Protein AF-A0AAW8BL52-F1 (afdb_monomer_lite)

Sequence (120 aa):
MSDGVQIEPSEVKNAGKTIETESAQARGALVPLFDSARPAASGNLGFATGAKLVALADLLKREMDSTITILDGTGHAIVSSAQALYNADNTHGMNIDTDNATGISRIATALNGLGKPPEQ

Structure (mmCIF, N/CA/C/O backbone):
data_AF-A0AAW8BL52-F1
#
_entry.id   AF-A0AAW8BL52-F1
#
loop_
_atom_site.group_PDB
_atom_site.id
_atom_site.type_symbol
_atom_site.label_atom_id
_atom_site.label_alt_id
_atom_site.label_comp_id
_atom_site.label_asym_id
_atom_site.label_entity_id
_atom_site.label_seq_id
_atom_site.pdbx_PDB_ins_code
_atom_site.Cartn_x
_atom_site.Cartn_y
_atom_site.Cartn_z
_atom_site.occupancy
_atom_site.B_iso_or_equiv
_atom_site.auth_seq_id
_atom_site.auth_comp_id
_atom_site.auth_asym_id
_atom_site.auth_atom_id
_atom_site.pdbx_PDB_model_num
ATOM 1 N N . MET A 1 1 ? 4.987 20.157 0.293 1.00 39.50 1 MET A N 1
ATOM 2 C CA . MET A 1 1 ? 5.920 19.225 -0.381 1.00 39.50 1 MET A CA 1
ATOM 3 C C . MET A 1 1 ? 5.058 18.185 -1.074 1.00 39.50 1 MET A C 1
ATOM 5 O O . MET A 1 1 ? 4.035 17.845 -0.502 1.00 39.50 1 MET A O 1
ATOM 9 N N . SER A 1 2 ? 5.382 17.780 -2.304 1.00 53.12 2 SER A N 1
ATOM 10 C CA . SER A 1 2 ? 4.545 16.826 -3.047 1.00 53.12 2 SER A CA 1
ATOM 11 C C . SER A 1 2 ? 4.613 15.452 -2.388 1.00 53.12 2 SER A C 1
ATOM 13 O O . SER A 1 2 ? 5.708 14.967 -2.117 1.00 53.12 2 SER A O 1
ATOM 15 N N . ASP A 1 3 ? 3.452 14.850 -2.151 1.00 77.31 3 ASP A N 1
ATOM 16 C CA . ASP A 1 3 ? 3.307 13.487 -1.637 1.00 77.31 3 ASP A CA 1
ATOM 17 C C . ASP A 1 3 ? 3.470 12.413 -2.737 1.00 77.31 3 ASP A C 1
ATOM 19 O O . ASP A 1 3 ? 3.256 11.220 -2.533 1.00 77.31 3 ASP A O 1
ATOM 23 N N . GLY A 1 4 ? 3.815 12.853 -3.949 1.00 86.00 4 GLY A N 1
ATOM 24 C CA . GLY A 1 4 ? 4.008 11.992 -5.106 1.00 86.00 4 GLY A CA 1
ATOM 25 C C . GLY A 1 4 ? 5.310 11.201 -5.032 1.00 86.00 4 GLY A C 1
ATOM 26 O O . GLY A 1 4 ? 6.383 11.771 -4.834 1.00 86.00 4 GLY A O 1
ATOM 27 N N . VAL A 1 5 ? 5.211 9.897 -5.280 1.00 90.00 5 VAL A N 1
ATOM 28 C CA . VAL A 1 5 ? 6.348 9.019 -5.560 1.00 90.00 5 VAL A CA 1
ATOM 29 C C . VAL A 1 5 ? 6.533 8.951 -7.072 1.00 90.00 5 VAL A C 1
ATOM 31 O O . VAL A 1 5 ? 5.627 8.533 -7.793 1.00 90.00 5 VAL A O 1
ATOM 34 N N . GLN A 1 6 ? 7.709 9.353 -7.551 1.00 92.50 6 GLN A N 1
ATOM 35 C CA . GLN A 1 6 ? 8.077 9.283 -8.963 1.00 92.50 6 GLN A CA 1
ATOM 36 C C . GLN A 1 6 ? 9.180 8.247 -9.155 1.00 92.50 6 GLN A C 1
ATOM 38 O O . GLN A 1 6 ? 10.215 8.309 -8.498 1.00 92.50 6 GLN A O 1
ATOM 43 N N . ILE A 1 7 ? 8.927 7.291 -10.044 1.00 88.38 7 ILE A N 1
ATOM 44 C CA . ILE A 1 7 ? 9.843 6.203 -10.373 1.00 88.38 7 ILE A CA 1
ATOM 45 C C . ILE A 1 7 ? 10.294 6.414 -11.803 1.00 88.38 7 ILE A C 1
ATOM 47 O O . ILE A 1 7 ? 9.477 6.422 -12.726 1.00 88.38 7 ILE A O 1
ATOM 51 N N . GLU A 1 8 ? 11.599 6.581 -11.979 1.00 88.88 8 GLU A N 1
ATOM 52 C CA . GLU A 1 8 ? 12.170 6.720 -13.308 1.00 88.88 8 GLU A CA 1
ATOM 53 C C . GLU A 1 8 ? 12.085 5.382 -14.063 1.00 88.88 8 GLU A C 1
ATOM 55 O O . GLU A 1 8 ? 12.214 4.316 -13.450 1.00 88.88 8 GLU A O 1
ATOM 60 N N . PRO A 1 9 ? 11.901 5.382 -15.397 1.00 85.31 9 PRO A N 1
ATOM 61 C CA . PRO A 1 9 ? 11.734 4.138 -16.150 1.00 85.31 9 PRO A CA 1
ATOM 62 C C . PRO A 1 9 ? 12.872 3.129 -15.945 1.00 85.31 9 PRO A C 1
ATOM 64 O O . PRO A 1 9 ? 12.634 1.932 -15.794 1.00 85.31 9 PRO A O 1
ATOM 67 N N . SER A 1 10 ? 14.114 3.601 -15.823 1.00 83.56 10 SER A N 1
ATOM 68 C CA . SER A 1 10 ? 15.286 2.753 -15.562 1.00 83.56 10 SER A CA 1
ATOM 69 C C . SER A 1 10 ? 15.302 2.108 -14.164 1.00 83.56 10 SER A C 1
ATOM 71 O O . SER A 1 10 ? 16.023 1.129 -13.942 1.00 83.56 10 SER A O 1
ATOM 73 N N . GLU A 1 11 ? 14.502 2.619 -13.227 1.00 86.50 11 GLU A N 1
ATOM 74 C CA . GLU A 1 11 ? 14.434 2.172 -11.834 1.00 86.50 11 GLU A CA 1
ATOM 75 C C . GLU A 1 11 ? 13.318 1.155 -11.576 1.00 86.50 11 GLU A C 1
ATOM 77 O O . G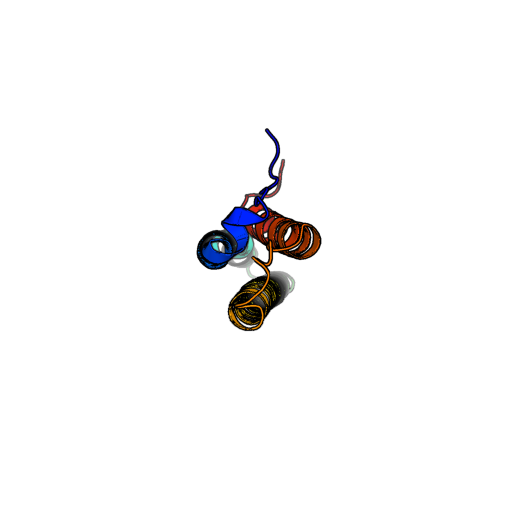LU A 1 11 ? 13.307 0.518 -10.522 1.00 86.50 11 GLU A O 1
ATOM 82 N N . VAL A 1 12 ? 12.422 0.922 -12.540 1.00 87.62 12 VAL A N 1
ATOM 83 C CA . VAL A 1 12 ? 11.269 0.012 -12.399 1.00 87.62 12 VAL A CA 1
ATOM 84 C C . VAL A 1 12 ? 11.666 -1.390 -11.926 1.00 87.62 12 VAL A C 1
ATOM 86 O O . VAL A 1 12 ? 10.965 -1.991 -11.115 1.00 87.62 12 VAL A O 1
ATOM 89 N N . LYS A 1 13 ? 12.831 -1.903 -12.340 1.00 80.31 13 LYS A N 1
ATOM 90 C CA . LYS A 1 13 ? 13.336 -3.208 -11.876 1.00 80.31 13 LYS A CA 1
ATOM 91 C C . LYS A 1 13 ? 13.532 -3.295 -10.355 1.00 80.31 13 LYS A C 1
ATOM 93 O O . LYS A 1 13 ? 13.464 -4.391 -9.809 1.00 80.31 13 LYS A O 1
ATOM 98 N N . ASN A 1 14 ? 13.764 -2.158 -9.696 1.00 83.50 14 ASN A N 1
ATOM 99 C CA . ASN A 1 14 ? 13.959 -2.029 -8.251 1.00 83.50 14 ASN A CA 1
ATOM 100 C C . ASN A 1 14 ? 12.699 -1.519 -7.528 1.00 83.50 14 ASN A C 1
ATOM 102 O O . ASN A 1 14 ? 12.665 -1.504 -6.298 1.00 83.50 14 ASN A O 1
ATOM 106 N N . ALA A 1 15 ? 11.663 -1.117 -8.270 1.00 89.56 15 ALA A N 1
ATOM 107 C CA . ALA A 1 15 ? 10.476 -0.471 -7.721 1.00 89.56 15 ALA A CA 1
ATOM 108 C C . ALA A 1 15 ? 9.618 -1.373 -6.824 1.00 89.56 15 ALA A C 1
ATOM 110 O O . ALA A 1 15 ? 8.860 -0.859 -6.003 1.00 89.56 15 ALA A O 1
ATOM 111 N N . GLY A 1 16 ? 9.762 -2.700 -6.932 1.00 90.12 16 GLY A N 1
ATOM 112 C CA . GLY A 1 16 ? 9.094 -3.648 -6.032 1.00 90.12 16 GLY A CA 1
ATOM 113 C C . GLY A 1 16 ? 9.376 -3.336 -4.561 1.00 90.12 16 GLY A C 1
ATOM 114 O O . GLY A 1 16 ? 8.455 -3.264 -3.759 1.00 90.12 16 GLY A O 1
ATOM 115 N N . LYS A 1 17 ? 10.623 -2.986 -4.225 1.00 93.00 17 LYS A N 1
ATOM 116 C CA . LYS A 1 17 ? 10.996 -2.625 -2.851 1.00 93.00 17 LYS A CA 1
ATOM 117 C C . LYS A 1 17 ? 10.309 -1.346 -2.361 1.00 93.00 17 LYS A C 1
ATOM 119 O O . LYS A 1 17 ? 9.987 -1.231 -1.179 1.00 93.00 17 LYS A O 1
ATOM 124 N N . THR A 1 18 ? 10.097 -0.382 -3.255 1.00 94.06 18 THR A N 1
ATOM 125 C CA . THR A 1 18 ? 9.336 0.834 -2.942 1.00 94.06 18 THR A CA 1
ATOM 126 C C . THR A 1 18 ? 7.890 0.466 -2.633 1.00 94.06 18 THR A C 1
ATOM 128 O O . THR A 1 18 ? 7.389 0.844 -1.583 1.00 94.06 18 THR A O 1
ATOM 131 N N . ILE A 1 19 ? 7.250 -0.347 -3.479 1.00 94.81 19 ILE A N 1
ATOM 132 C CA . ILE A 1 19 ? 5.877 -0.828 -3.258 1.00 94.81 19 ILE A CA 1
ATOM 133 C C . ILE A 1 19 ? 5.752 -1.560 -1.914 1.00 94.81 19 ILE A C 1
ATOM 135 O O . ILE A 1 19 ? 4.865 -1.222 -1.138 1.00 94.81 19 ILE A O 1
ATOM 139 N N . GLU A 1 20 ? 6.664 -2.488 -1.607 1.00 94.94 20 GLU A N 1
ATOM 140 C CA . GLU A 1 20 ? 6.695 -3.217 -0.328 1.00 94.94 20 GLU A CA 1
ATOM 141 C C . GLU A 1 20 ? 6.829 -2.275 0.878 1.00 94.94 20 GLU A C 1
ATOM 143 O O . GLU A 1 20 ? 6.194 -2.461 1.917 1.00 94.94 20 GLU A O 1
ATOM 148 N N . THR A 1 21 ? 7.679 -1.255 0.750 1.00 95.31 21 THR A N 1
ATOM 149 C CA . THR A 1 21 ? 7.922 -0.280 1.818 1.00 95.31 21 THR A CA 1
ATOM 150 C C . THR A 1 21 ? 6.673 0.554 2.073 1.00 95.31 21 THR A C 1
ATOM 152 O O . THR A 1 21 ? 6.239 0.669 3.219 1.00 95.31 21 THR A O 1
ATOM 155 N N . GLU A 1 22 ? 6.068 1.097 1.017 1.00 95.19 22 GLU A N 1
ATOM 156 C CA . GLU A 1 22 ? 4.867 1.921 1.136 1.00 95.19 22 GLU A CA 1
ATOM 157 C C . GLU A 1 22 ? 3.654 1.096 1.582 1.00 95.19 22 GLU A C 1
ATOM 159 O O . GLU A 1 22 ? 2.869 1.548 2.414 1.00 95.19 22 GLU A O 1
ATOM 164 N N . SER A 1 23 ? 3.510 -0.149 1.114 1.00 95.19 23 SER A N 1
ATOM 165 C CA . SER A 1 23 ? 2.422 -1.030 1.550 1.00 95.19 23 SER A CA 1
ATOM 166 C C . SER A 1 23 ? 2.553 -1.410 3.026 1.00 95.19 23 SER A C 1
ATOM 168 O O . SER A 1 23 ? 1.554 -1.415 3.753 1.00 95.19 23 SER A O 1
ATOM 170 N N . ALA A 1 24 ? 3.773 -1.653 3.515 1.00 94.56 24 ALA A N 1
ATOM 171 C CA . ALA A 1 24 ? 4.030 -1.886 4.933 1.00 94.56 24 ALA A CA 1
ATOM 172 C C . ALA A 1 24 ? 3.718 -0.648 5.788 1.00 94.56 24 ALA A C 1
ATOM 174 O O . ALA A 1 24 ? 3.077 -0.774 6.837 1.00 94.56 24 ALA A O 1
ATOM 175 N N . GLN A 1 25 ? 4.118 0.545 5.335 1.00 93.56 25 GLN A N 1
ATOM 176 C CA . GLN A 1 25 ? 3.794 1.802 6.014 1.00 93.56 25 GLN A CA 1
ATOM 177 C C . GLN A 1 25 ? 2.280 2.048 6.056 1.00 93.56 25 GLN A C 1
ATOM 179 O O . GLN A 1 25 ? 1.741 2.324 7.128 1.00 93.56 25 GLN A O 1
ATOM 184 N N . ALA A 1 26 ? 1.580 1.847 4.935 1.00 93.12 26 ALA A N 1
ATOM 185 C CA . ALA A 1 26 ? 0.124 1.934 4.847 1.00 93.12 26 ALA A CA 1
ATOM 186 C C . ALA A 1 26 ? -0.575 1.011 5.854 1.00 93.12 26 ALA A C 1
ATOM 188 O O . ALA A 1 26 ? -1.414 1.462 6.635 1.00 93.12 26 ALA A O 1
ATOM 189 N N . ARG A 1 27 ? -0.183 -0.269 5.924 1.00 92.75 27 ARG A N 1
ATOM 190 C CA . ARG A 1 27 ? -0.738 -1.209 6.917 1.00 92.75 27 ARG A CA 1
ATOM 191 C C . ARG A 1 27 ? -0.464 -0.759 8.350 1.00 92.75 27 ARG A C 1
ATOM 193 O O . ARG A 1 27 ? -1.342 -0.876 9.206 1.00 92.75 27 ARG A O 1
ATOM 200 N N . GLY A 1 28 ? 0.736 -0.240 8.611 1.00 90.50 28 GLY A N 1
ATOM 201 C CA . GLY A 1 28 ? 1.111 0.307 9.912 1.00 90.50 28 GLY A CA 1
ATOM 202 C C . GLY A 1 28 ? 0.222 1.480 10.333 1.00 90.50 28 GLY A C 1
ATOM 203 O O . GLY A 1 28 ? -0.216 1.529 11.481 1.00 90.50 28 GLY A O 1
ATOM 204 N N . ALA A 1 29 ? -0.106 2.374 9.398 1.00 89.38 29 ALA A N 1
ATOM 205 C CA . ALA A 1 29 ? -0.953 3.539 9.640 1.00 89.38 29 ALA A CA 1
ATOM 206 C C . ALA A 1 29 ? -2.437 3.187 9.865 1.00 89.38 29 ALA A C 1
ATOM 208 O O . ALA A 1 29 ? -3.123 3.881 10.619 1.00 89.38 29 ALA A O 1
ATOM 209 N N . LEU A 1 30 ? -2.937 2.083 9.290 1.00 86.94 30 LEU A N 1
ATOM 210 C CA . LEU A 1 30 ? -4.332 1.653 9.477 1.00 86.94 30 LEU A CA 1
ATOM 211 C C . LEU A 1 30 ? -4.686 1.313 10.925 1.00 86.94 30 LEU A C 1
ATOM 213 O O . LEU A 1 30 ? -5.828 1.498 11.341 1.00 86.94 30 LEU A O 1
ATOM 217 N N . VAL A 1 31 ? -3.741 0.769 11.690 1.00 79.50 31 VAL A N 1
ATOM 218 C CA . VAL A 1 31 ? -3.996 0.336 13.070 1.00 79.50 31 VAL A CA 1
ATOM 219 C C . VAL A 1 31 ? -4.442 1.511 13.956 1.00 79.50 31 VAL A C 1
ATOM 221 O O . VAL A 1 31 ? -5.585 1.475 14.419 1.00 79.50 31 VAL A O 1
ATOM 224 N N . PRO A 1 32 ? -3.650 2.589 14.122 1.00 82.69 32 PRO A N 1
ATOM 225 C CA . PRO A 1 32 ? -4.044 3.713 14.969 1.00 82.69 32 PRO A CA 1
ATOM 226 C C . PRO A 1 32 ? -5.266 4.486 14.446 1.00 82.69 32 PRO A C 1
ATOM 228 O O . PRO A 1 32 ? -6.008 5.046 15.252 1.00 82.69 32 PRO A O 1
ATOM 231 N N . LEU A 1 33 ? -5.515 4.497 13.129 1.00 79.94 33 LEU A N 1
ATOM 232 C CA . LEU A 1 33 ? -6.673 5.169 12.518 1.00 79.94 33 LEU A CA 1
ATOM 233 C C . LEU A 1 33 ? -8.013 4.658 13.072 1.00 79.94 33 LEU A C 1
ATOM 235 O O . LEU A 1 33 ? -8.919 5.448 13.341 1.00 79.94 33 LEU A O 1
ATOM 239 N N . PHE A 1 34 ? -8.128 3.347 13.291 1.00 84.62 34 PHE A N 1
ATOM 240 C CA . PHE A 1 34 ? -9.370 2.717 13.754 1.00 84.62 34 PHE A CA 1
ATOM 241 C C . PHE A 1 34 ? -9.371 2.362 15.246 1.00 84.62 34 PHE A C 1
ATOM 243 O O . PHE A 1 34 ? -10.428 2.055 15.804 1.00 84.62 34 PHE A O 1
ATOM 250 N N . ASP A 1 35 ? -8.227 2.466 15.927 1.00 81.25 35 ASP A N 1
ATOM 251 C CA . ASP A 1 35 ? -8.111 2.150 17.354 1.00 81.25 35 ASP A CA 1
ATOM 252 C C . ASP A 1 35 ? -8.942 3.085 18.250 1.00 81.25 35 ASP A C 1
ATOM 254 O O . ASP A 1 35 ? -9.338 2.688 19.347 1.00 81.25 35 ASP A O 1
ATOM 258 N N . SER A 1 36 ? -9.287 4.290 17.778 1.00 80.50 36 SER A N 1
ATOM 259 C CA . SER A 1 36 ? -10.098 5.272 18.519 1.00 80.50 36 SER A CA 1
ATOM 260 C C . SER A 1 36 ? -11.561 4.850 18.740 1.00 80.50 36 SER A C 1
ATOM 262 O O . SER A 1 36 ? -12.204 5.313 19.687 1.00 80.50 36 SER A O 1
ATOM 264 N N . ALA A 1 37 ? -12.093 3.919 17.937 1.00 81.88 37 ALA A N 1
ATOM 265 C CA . ALA A 1 37 ? -13.486 3.481 18.038 1.00 81.88 37 ALA A CA 1
ATOM 266 C C . ALA A 1 37 ? -13.775 2.682 19.323 1.00 81.88 37 ALA A C 1
ATOM 268 O O . ALA A 1 37 ? -14.855 2.800 19.906 1.00 81.88 37 ALA A O 1
ATOM 269 N N . ARG A 1 38 ? -12.804 1.892 19.804 1.00 81.69 38 ARG A N 1
ATOM 270 C CA . ARG A 1 38 ? -1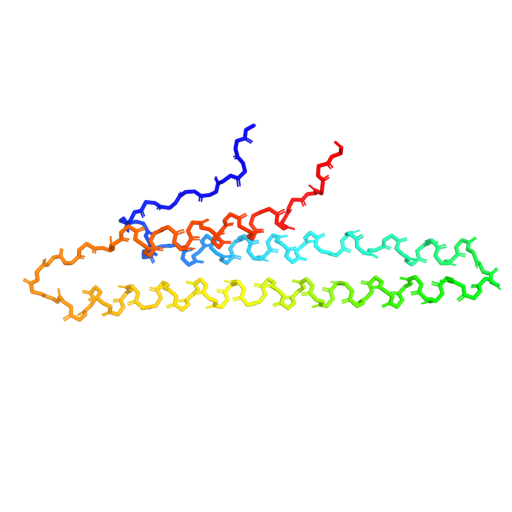2.931 1.097 21.040 1.00 81.69 38 ARG A CA 1
ATOM 271 C C . ARG A 1 38 ? -13.046 1.954 22.308 1.00 81.69 38 ARG A C 1
ATOM 273 O O . ARG A 1 38 ? -14.017 1.760 23.039 1.00 81.69 38 ARG A O 1
ATOM 280 N N . PRO A 1 39 ? -12.134 2.904 22.599 1.00 83.38 39 PRO A N 1
ATOM 281 C CA . PRO A 1 39 ? -12.278 3.773 23.762 1.00 83.38 39 PRO A CA 1
ATOM 282 C C . PRO A 1 39 ? -13.523 4.667 23.663 1.00 83.38 39 PRO A C 1
ATOM 284 O O . PRO A 1 39 ? -14.184 4.882 24.677 1.00 83.38 39 PRO A O 1
ATOM 287 N N . ALA A 1 40 ? -13.910 5.115 22.461 1.00 81.25 40 ALA A N 1
ATOM 288 C CA . ALA A 1 40 ? -15.145 5.877 22.260 1.00 81.25 40 ALA A CA 1
ATOM 289 C C . ALA A 1 40 ? -16.412 5.068 22.607 1.00 81.25 40 ALA A C 1
ATOM 291 O O . ALA A 1 40 ? -17.344 5.606 23.210 1.00 81.25 40 ALA A O 1
ATOM 292 N N . ALA A 1 41 ? -16.445 3.773 22.274 1.00 83.81 41 ALA A N 1
ATOM 293 C CA . ALA A 1 41 ? -17.533 2.881 22.668 1.00 83.81 41 ALA A CA 1
ATOM 294 C C . ALA A 1 41 ? -17.552 2.627 24.185 1.00 83.81 41 ALA A C 1
ATOM 296 O O . ALA A 1 41 ? -18.618 2.684 24.799 1.00 83.81 41 ALA A O 1
ATOM 297 N N . SER A 1 42 ? -16.386 2.419 24.806 1.00 81.88 42 SER A N 1
ATOM 298 C CA . SER A 1 42 ? -16.261 2.233 26.260 1.00 81.88 42 SER A CA 1
ATOM 299 C C . SER A 1 42 ? -16.690 3.463 27.069 1.00 81.88 42 SER A C 1
ATOM 301 O O . SER A 1 42 ? -17.226 3.316 28.163 1.00 81.88 42 SER A O 1
ATOM 303 N N . GLY A 1 43 ? -16.498 4.674 26.537 1.00 80.38 43 GLY A N 1
ATOM 304 C CA . GLY A 1 43 ? -16.972 5.916 27.160 1.00 80.38 43 GLY A CA 1
ATOM 305 C C . GLY A 1 43 ? -18.492 6.120 27.094 1.00 80.38 43 GLY A C 1
ATOM 306 O O . GLY A 1 43 ? -19.015 6.979 27.794 1.00 80.38 43 GLY A O 1
ATOM 307 N N . ASN A 1 44 ? -19.204 5.326 26.284 1.00 78.19 44 ASN A N 1
ATOM 308 C CA . ASN A 1 44 ? -20.646 5.443 26.043 1.00 78.19 44 ASN A CA 1
ATOM 309 C C . ASN A 1 44 ? -21.392 4.132 26.363 1.00 78.19 44 ASN A C 1
ATOM 311 O O . ASN A 1 44 ? -22.255 3.681 25.603 1.00 78.19 44 ASN A O 1
ATOM 315 N N . LEU A 1 45 ? -21.054 3.497 27.491 1.00 74.88 45 LEU A N 1
ATOM 316 C CA . LEU A 1 45 ? -21.719 2.275 27.958 1.00 74.88 45 LEU A CA 1
ATOM 317 C C . LEU A 1 45 ? -23.240 2.480 28.090 1.00 74.88 45 LEU A C 1
ATOM 319 O O . LEU A 1 45 ? -23.703 3.450 28.681 1.00 74.88 45 LEU A O 1
ATOM 323 N N . GLY A 1 46 ? -24.017 1.547 27.532 1.00 73.12 46 GLY A N 1
ATOM 324 C C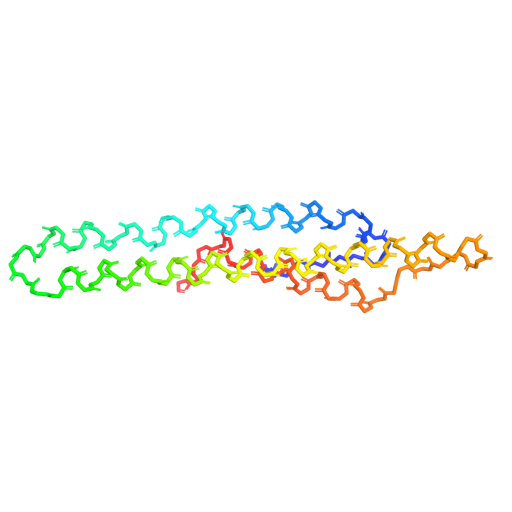A . GLY A 1 46 ? -25.486 1.595 27.514 1.00 73.12 46 GLY A CA 1
ATOM 325 C C . GLY A 1 46 ? -26.096 2.195 26.241 1.00 73.12 46 GLY A C 1
ATOM 326 O O . GLY A 1 46 ? -27.275 1.967 25.975 1.00 73.12 46 GLY A O 1
ATOM 327 N N . PHE A 1 47 ? -25.310 2.877 25.399 1.00 79.00 47 PHE A N 1
ATOM 328 C CA . PHE A 1 47 ? -25.775 3.337 24.090 1.00 79.00 47 PHE A CA 1
ATOM 329 C C . PHE A 1 47 ? -25.604 2.249 23.024 1.00 79.00 47 PHE A C 1
ATOM 331 O O . PHE A 1 47 ? -24.500 1.769 22.760 1.00 79.00 47 PHE A O 1
ATOM 338 N N . ALA A 1 48 ? -26.695 1.911 22.330 1.00 78.56 48 ALA A N 1
ATOM 339 C CA . ALA A 1 48 ? -26.702 0.913 21.253 1.00 78.56 48 ALA A CA 1
ATOM 340 C C . ALA A 1 48 ? -25.765 1.253 20.070 1.00 78.56 48 ALA A C 1
ATOM 342 O O . ALA A 1 48 ? -25.468 0.394 19.238 1.00 78.56 48 ALA A O 1
ATOM 343 N N . THR A 1 49 ? -25.311 2.503 19.968 1.00 82.25 49 THR A N 1
ATOM 344 C CA . THR A 1 49 ? -24.416 2.996 18.913 1.00 82.25 49 THR A CA 1
ATOM 345 C C . THR A 1 49 ? -22.953 2.614 19.131 1.00 82.25 49 THR A C 1
ATOM 347 O O . THR A 1 49 ? -22.236 2.478 18.144 1.00 82.25 49 THR A O 1
ATOM 350 N N . GLY A 1 50 ? -22.510 2.370 20.372 1.00 84.12 50 GLY A N 1
ATOM 351 C CA . GLY A 1 50 ? -21.104 2.067 20.674 1.00 84.12 50 GLY A CA 1
ATOM 352 C C . GLY A 1 50 ? -20.601 0.812 19.956 1.00 84.12 50 GLY A C 1
ATOM 353 O O . GLY A 1 50 ? -19.610 0.857 19.231 1.00 84.12 50 GLY A O 1
ATOM 354 N N . ALA A 1 51 ? -21.342 -0.296 20.060 1.00 84.31 51 ALA A N 1
ATOM 355 C CA . ALA A 1 51 ? -20.997 -1.537 19.362 1.00 84.31 51 ALA A CA 1
ATOM 356 C C . ALA A 1 51 ? -21.046 -1.389 17.827 1.00 84.31 51 ALA A C 1
ATOM 358 O O . ALA A 1 51 ? -20.225 -1.972 17.122 1.00 84.31 51 ALA A O 1
ATOM 359 N N . LYS A 1 52 ? -21.977 -0.579 17.302 1.00 87.12 52 LYS A N 1
ATOM 360 C CA . LYS A 1 52 ? -22.094 -0.316 15.857 1.00 87.12 52 LYS A CA 1
ATOM 361 C C . LYS A 1 52 ? -20.917 0.500 15.322 1.00 87.12 52 LYS A C 1
ATOM 363 O O . LYS A 1 52 ? -20.468 0.235 14.213 1.00 87.12 52 LYS A O 1
ATOM 368 N N . LEU A 1 53 ? -20.404 1.450 16.105 1.00 86.31 53 LEU A N 1
ATOM 369 C CA . LEU A 1 53 ? -19.224 2.238 15.745 1.00 86.31 53 LEU A CA 1
ATOM 370 C C . LEU A 1 53 ? -17.981 1.351 15.623 1.00 86.31 53 LEU A C 1
ATOM 372 O O . LEU A 1 53 ? -17.254 1.455 14.640 1.00 86.31 53 LEU A O 1
ATOM 376 N N . VAL A 1 54 ? -17.772 0.446 16.584 1.00 88.94 54 VAL A N 1
ATOM 377 C CA . VAL A 1 54 ? -16.661 -0.518 16.534 1.00 88.94 54 VAL A CA 1
ATOM 378 C C . VAL A 1 54 ? -16.797 -1.436 15.319 1.00 88.94 54 VAL A C 1
ATOM 380 O O . VAL A 1 54 ? -15.838 -1.603 14.576 1.00 88.94 54 VAL A O 1
ATOM 383 N N . ALA A 1 55 ? -17.997 -1.967 15.061 1.00 89.75 55 ALA A N 1
ATOM 384 C CA . ALA A 1 55 ? -18.237 -2.825 13.902 1.00 89.75 55 ALA A CA 1
ATOM 385 C C . ALA A 1 55 ? -17.976 -2.109 12.564 1.00 89.75 55 ALA A C 1
ATOM 387 O O . ALA A 1 55 ? -17.422 -2.711 11.643 1.00 89.75 55 ALA A O 1
ATOM 388 N N . LEU A 1 56 ? -18.351 -0.829 12.459 1.00 90.19 56 LEU A N 1
ATOM 389 C CA . LEU A 1 56 ? -18.061 -0.003 11.288 1.00 90.19 56 LEU A CA 1
ATOM 390 C C . LEU A 1 56 ? -16.555 0.244 11.132 1.00 90.19 56 LEU A C 1
ATOM 392 O O . LEU A 1 56 ? -16.027 0.079 10.037 1.00 90.19 56 LEU A O 1
ATOM 396 N N . ALA A 1 57 ? -15.857 0.589 12.216 1.00 91.19 57 ALA A N 1
ATOM 397 C CA . ALA A 1 57 ? -14.408 0.785 12.199 1.00 91.19 57 ALA A CA 1
ATOM 398 C C . ALA A 1 57 ? -13.664 -0.491 11.764 1.00 91.19 57 ALA A C 1
ATOM 400 O O . ALA A 1 57 ? -12.773 -0.432 10.919 1.00 91.19 57 ALA A O 1
ATOM 401 N N . ASP A 1 58 ? -14.081 -1.657 12.263 1.00 91.19 58 ASP A N 1
ATOM 402 C CA . ASP A 1 58 ? -13.514 -2.946 11.864 1.00 91.19 58 ASP A CA 1
ATOM 403 C C . ASP A 1 58 ? -13.779 -3.272 10.383 1.00 91.19 58 ASP A C 1
ATOM 405 O O . ASP A 1 58 ? -12.936 -3.888 9.727 1.00 91.19 58 ASP A O 1
ATOM 409 N N . LEU A 1 59 ? -14.943 -2.887 9.842 1.00 93.38 59 LEU A N 1
ATOM 410 C CA . LEU A 1 59 ? -15.254 -3.051 8.419 1.00 93.38 59 LEU A CA 1
ATOM 411 C C . LEU A 1 59 ? -14.344 -2.182 7.550 1.00 93.38 59 LEU A C 1
ATOM 413 O O . LEU A 1 59 ? -13.688 -2.709 6.655 1.00 93.38 59 LEU A O 1
ATOM 417 N N . LEU A 1 60 ? -14.255 -0.889 7.858 1.00 92.12 60 LEU A N 1
ATOM 418 C CA . LEU A 1 60 ? -13.425 0.057 7.113 1.00 92.12 60 LEU A CA 1
ATOM 419 C C . LEU A 1 60 ? -11.944 -0.342 7.149 1.00 92.12 60 LEU A C 1
ATOM 421 O O . LEU A 1 60 ? -11.273 -0.320 6.119 1.00 92.12 60 LEU A O 1
ATOM 425 N N . LYS A 1 61 ? -11.450 -0.806 8.305 1.00 92.00 61 LYS A N 1
ATOM 426 C CA . LYS A 1 61 ? -10.091 -1.345 8.433 1.00 92.00 61 LYS A CA 1
ATOM 427 C C . LYS A 1 61 ? -9.841 -2.514 7.476 1.00 92.00 61 LYS A C 1
ATOM 429 O O . LYS A 1 61 ? -8.792 -2.561 6.838 1.00 92.00 61 LYS A O 1
ATOM 434 N N . ARG A 1 62 ? -10.790 -3.453 7.363 1.00 93.31 62 ARG A N 1
ATOM 435 C CA . ARG A 1 62 ? -10.680 -4.597 6.438 1.00 93.31 62 ARG A CA 1
ATOM 436 C C . ARG A 1 62 ? -10.713 -4.162 4.976 1.00 93.31 62 ARG A C 1
ATOM 438 O O . ARG A 1 62 ? -9.941 -4.685 4.179 1.00 93.31 62 ARG A O 1
ATOM 445 N N . GLU A 1 63 ? -11.584 -3.223 4.621 1.00 94.88 63 GLU A N 1
ATOM 446 C CA . GLU A 1 63 ? -11.673 -2.707 3.249 1.00 94.88 63 GLU A CA 1
ATOM 447 C C . GLU A 1 63 ? -10.382 -1.992 2.830 1.00 94.88 63 GLU A C 1
ATOM 449 O O . GLU A 1 63 ? -9.874 -2.213 1.726 1.00 94.88 63 GLU A O 1
ATOM 454 N N . MET A 1 64 ? -9.797 -1.197 3.728 1.00 93.75 64 MET A N 1
ATOM 455 C CA . MET A 1 64 ? -8.519 -0.536 3.474 1.00 93.75 64 MET A CA 1
ATOM 456 C C . MET A 1 64 ? -7.353 -1.529 3.373 1.00 93.75 64 MET A C 1
ATOM 458 O O . MET A 1 64 ? -6.557 -1.420 2.444 1.00 93.75 64 MET A O 1
ATOM 462 N N . ASP A 1 65 ? -7.266 -2.535 4.251 1.00 94.75 65 ASP A N 1
ATOM 463 C CA . ASP A 1 65 ? -6.221 -3.571 4.154 1.00 94.75 65 ASP A CA 1
ATOM 464 C C . ASP A 1 65 ? -6.347 -4.398 2.859 1.00 94.75 65 ASP A C 1
ATOM 466 O O . ASP A 1 65 ? -5.347 -4.696 2.196 1.00 94.75 65 ASP A O 1
ATOM 470 N N . SER A 1 66 ? -7.581 -4.691 2.431 1.00 96.38 66 SER A N 1
ATOM 471 C CA . SER A 1 66 ? -7.841 -5.312 1.129 1.00 96.38 66 SER A CA 1
ATOM 472 C C . SER A 1 66 ? -7.376 -4.417 -0.019 1.00 96.38 66 SER A C 1
ATOM 474 O O . SER A 1 66 ? -6.756 -4.905 -0.961 1.00 96.38 66 SER A O 1
ATOM 476 N N . THR A 1 67 ? -7.639 -3.112 0.052 1.00 95.44 67 THR A N 1
ATOM 477 C CA . THR A 1 67 ? -7.208 -2.149 -0.972 1.00 95.44 67 THR A CA 1
ATOM 478 C C . THR A 1 67 ? -5.684 -2.088 -1.067 1.00 95.44 67 THR A C 1
ATOM 480 O O . THR A 1 67 ? -5.141 -2.192 -2.165 1.00 95.44 67 THR A O 1
ATOM 483 N N . ILE A 1 68 ? -4.983 -2.009 0.070 1.00 96.50 68 ILE A N 1
ATOM 484 C CA . ILE A 1 68 ? -3.513 -2.047 0.116 1.00 96.50 68 ILE A CA 1
ATOM 485 C C . ILE A 1 68 ? -2.989 -3.338 -0.512 1.00 96.50 68 ILE A C 1
ATOM 487 O O . ILE A 1 68 ? -2.067 -3.295 -1.318 1.00 96.50 68 ILE A O 1
ATOM 491 N N . THR A 1 69 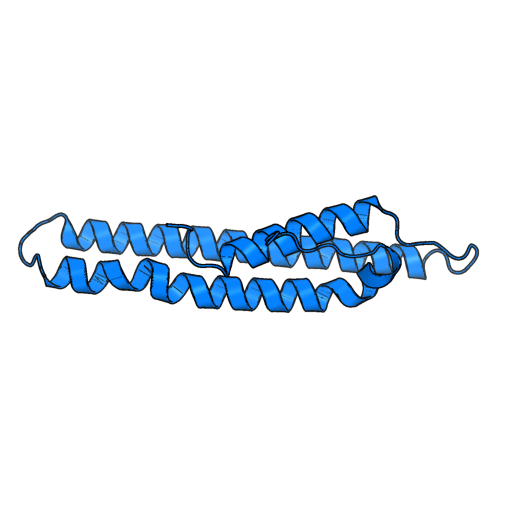? -3.599 -4.480 -0.193 1.00 97.06 69 THR A N 1
ATOM 492 C CA . THR A 1 69 ? -3.200 -5.781 -0.749 1.00 97.06 69 THR A CA 1
ATOM 493 C C . THR A 1 69 ? -3.365 -5.831 -2.271 1.00 97.06 69 THR A C 1
ATOM 495 O O . THR A 1 69 ? -2.496 -6.352 -2.967 1.00 97.06 69 THR A O 1
ATOM 498 N N . ILE A 1 70 ? -4.446 -5.258 -2.808 1.00 97.38 70 ILE A N 1
ATOM 499 C CA . ILE A 1 70 ? -4.672 -5.183 -4.258 1.00 97.38 70 ILE A CA 1
ATOM 500 C C . ILE A 1 70 ? -3.642 -4.266 -4.923 1.00 97.38 70 ILE A C 1
ATOM 502 O O . ILE A 1 70 ? -3.095 -4.625 -5.966 1.00 97.38 70 ILE A O 1
ATOM 506 N N . LEU A 1 71 ? -3.363 -3.100 -4.335 1.00 96.00 71 LEU A N 1
ATOM 507 C CA . LEU A 1 71 ? -2.375 -2.153 -4.857 1.00 96.00 71 LEU A CA 1
ATOM 508 C C . LEU A 1 71 ? -0.966 -2.757 -4.860 1.00 96.00 71 LEU A C 1
ATOM 510 O O . LEU A 1 71 ? -0.291 -2.715 -5.886 1.00 96.00 71 LEU A O 1
ATOM 514 N N . ASP A 1 72 ? -0.561 -3.378 -3.753 1.00 96.31 72 ASP A N 1
ATOM 515 C CA . ASP A 1 72 ? 0.716 -4.079 -3.616 1.00 96.31 72 ASP A CA 1
ATOM 516 C C . ASP A 1 72 ? 0.857 -5.203 -4.656 1.00 96.31 72 ASP A C 1
ATOM 518 O O . ASP A 1 72 ? 1.820 -5.226 -5.425 1.00 96.31 72 ASP A O 1
ATOM 522 N N . GLY A 1 73 ? -0.147 -6.078 -4.771 1.00 96.12 73 GLY A N 1
ATOM 523 C CA . GLY A 1 73 ? -0.142 -7.167 -5.750 1.00 96.12 73 GLY A CA 1
ATOM 524 C C . GLY A 1 73 ? -0.128 -6.674 -7.200 1.00 96.12 73 GLY A C 1
ATOM 525 O O . GLY A 1 73 ? 0.595 -7.219 -8.035 1.00 96.12 73 GLY A O 1
ATOM 526 N N . THR A 1 74 ? -0.875 -5.609 -7.503 1.00 95.31 74 THR A N 1
ATOM 527 C CA . THR A 1 74 ? -0.877 -4.985 -8.836 1.00 95.31 74 THR A CA 1
ATOM 528 C C . THR A 1 74 ? 0.497 -4.404 -9.163 1.00 95.31 74 THR A C 1
ATOM 530 O O . THR A 1 74 ? 1.007 -4.620 -10.260 1.00 95.31 74 THR A O 1
ATOM 533 N N . GLY A 1 75 ? 1.132 -3.718 -8.209 1.00 92.94 75 GLY A N 1
ATOM 534 C CA . GLY A 1 75 ? 2.474 -3.169 -8.381 1.00 92.94 75 GLY A CA 1
ATOM 535 C C . GLY A 1 75 ? 3.504 -4.256 -8.689 1.00 92.94 75 GLY A C 1
ATOM 536 O O . GLY A 1 75 ? 4.255 -4.140 -9.658 1.00 92.94 75 GLY A O 1
ATOM 537 N N . HIS A 1 76 ? 3.481 -5.358 -7.935 1.00 93.88 76 HIS A N 1
ATOM 538 C CA . HIS A 1 76 ? 4.347 -6.513 -8.179 1.00 93.88 76 HIS A CA 1
ATOM 539 C C . HIS A 1 76 ? 4.093 -7.175 -9.537 1.00 93.88 76 HIS A C 1
ATOM 541 O O . HIS A 1 76 ? 5.047 -7.556 -10.217 1.00 93.88 76 HIS A O 1
ATOM 547 N N . ALA A 1 77 ? 2.834 -7.279 -9.969 1.00 93.56 77 ALA A N 1
ATOM 548 C CA . ALA A 1 77 ? 2.499 -7.814 -11.285 1.00 93.56 77 ALA A CA 1
ATOM 549 C C . ALA A 1 77 ? 3.067 -6.945 -12.421 1.00 93.56 77 ALA A C 1
ATOM 551 O O . ALA A 1 77 ? 3.589 -7.487 -13.398 1.00 93.56 77 ALA A O 1
ATOM 552 N N . ILE A 1 78 ? 3.032 -5.613 -12.282 1.00 89.88 78 ILE A N 1
ATOM 553 C CA . ILE A 1 78 ? 3.638 -4.695 -13.260 1.00 89.88 78 ILE A CA 1
ATOM 554 C C . ILE A 1 78 ? 5.163 -4.849 -13.267 1.00 89.88 78 ILE A C 1
ATOM 556 O O . ILE A 1 78 ? 5.745 -5.018 -14.336 1.00 89.88 78 ILE A O 1
ATOM 560 N N . VAL A 1 79 ? 5.816 -4.870 -12.097 1.00 90.56 79 VAL A N 1
ATOM 561 C CA . VAL A 1 79 ? 7.277 -5.072 -11.994 1.00 90.56 79 VAL A CA 1
ATOM 562 C C . VAL A 1 79 ? 7.694 -6.403 -12.623 1.00 90.56 79 VAL A C 1
ATOM 564 O O . VAL A 1 79 ? 8.629 -6.444 -13.421 1.00 90.56 79 VAL A O 1
ATOM 567 N N . SER A 1 80 ? 6.981 -7.485 -12.309 1.00 89.12 80 SER A N 1
ATOM 568 C CA . SER A 1 80 ? 7.245 -8.812 -12.868 1.00 89.12 80 SER A CA 1
ATOM 569 C C . SER A 1 80 ? 7.064 -8.835 -14.388 1.00 89.12 80 SER A C 1
ATOM 571 O O . SER A 1 80 ? 7.915 -9.372 -15.097 1.00 89.12 80 SER A O 1
ATOM 573 N N . SER A 1 81 ? 6.012 -8.192 -14.902 1.00 87.12 81 SER A N 1
ATOM 574 C CA . SER A 1 8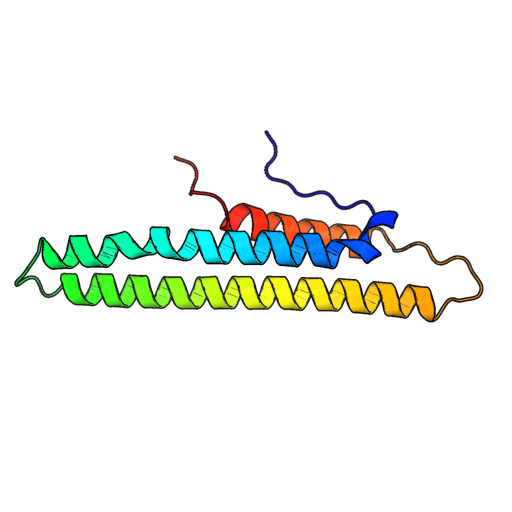1 ? 5.762 -8.086 -16.344 1.00 87.12 81 SER A CA 1
ATOM 575 C C . SER A 1 81 ? 6.860 -7.287 -17.050 1.00 87.12 81 SER A C 1
ATOM 577 O O . SER A 1 81 ? 7.377 -7.729 -18.074 1.00 87.12 81 SER A O 1
ATOM 579 N N . ALA A 1 82 ? 7.285 -6.158 -16.476 1.00 84.75 82 ALA A N 1
ATOM 580 C CA . ALA A 1 82 ? 8.372 -5.342 -17.014 1.00 84.75 82 ALA A CA 1
ATOM 581 C C . ALA A 1 82 ? 9.709 -6.105 -17.039 1.00 84.75 82 ALA A C 1
ATOM 583 O O . ALA A 1 82 ? 10.445 -6.045 -18.023 1.00 84.75 82 ALA A O 1
ATOM 584 N N . GLN A 1 83 ? 10.012 -6.879 -15.991 1.00 81.44 83 GLN A N 1
ATOM 585 C CA . GLN A 1 83 ? 11.197 -7.743 -15.955 1.00 81.44 83 GLN A CA 1
ATOM 586 C C . GLN A 1 83 ? 11.115 -8.886 -16.978 1.00 81.44 83 GLN A C 1
ATOM 588 O O . GLN A 1 83 ? 12.116 -9.210 -17.615 1.00 81.44 83 GLN A O 1
ATOM 593 N N . ALA A 1 84 ? 9.939 -9.491 -17.162 1.00 83.44 84 ALA A N 1
ATOM 594 C CA . ALA A 1 84 ? 9.736 -10.529 -18.168 1.00 83.44 84 ALA A CA 1
ATOM 595 C C . ALA A 1 84 ? 9.951 -9.988 -19.590 1.00 83.44 84 ALA A C 1
ATOM 597 O O . ALA A 1 84 ? 10.619 -10.643 -20.386 1.00 83.44 84 ALA A O 1
ATOM 598 N N . LEU A 1 85 ? 9.454 -8.781 -19.884 1.00 77.94 85 LEU A N 1
ATOM 599 C CA . LEU A 1 85 ? 9.687 -8.091 -21.155 1.00 77.94 85 LEU A CA 1
ATOM 600 C C . LEU A 1 85 ? 11.176 -7.793 -21.374 1.00 77.94 85 LEU A C 1
ATOM 602 O O . LEU A 1 85 ? 11.718 -8.158 -22.416 1.00 77.94 85 LEU A O 1
ATOM 606 N N . TYR A 1 86 ? 11.855 -7.236 -20.364 1.00 75.56 86 TYR A N 1
ATOM 607 C CA . TYR A 1 86 ? 13.299 -6.984 -20.407 1.00 75.56 86 TYR A CA 1
ATOM 608 C C . TYR A 1 86 ? 14.103 -8.258 -20.715 1.00 75.56 86 TYR A C 1
ATOM 610 O O . TYR A 1 86 ? 14.993 -8.244 -21.559 1.00 75.56 86 TYR A O 1
ATOM 618 N N . ASN A 1 87 ? 13.771 -9.377 -20.062 1.00 73.88 87 ASN A N 1
ATOM 619 C CA . ASN A 1 87 ? 14.460 -10.655 -20.261 1.00 73.88 87 ASN A CA 1
ATOM 620 C C . ASN A 1 87 ? 14.112 -11.332 -21.599 1.00 73.88 87 ASN A C 1
ATOM 622 O O . ASN A 1 87 ? 14.925 -12.087 -22.131 1.00 73.88 87 ASN A O 1
ATOM 626 N N . ALA A 1 88 ? 12.896 -11.129 -22.116 1.00 72.56 88 ALA A N 1
ATOM 627 C CA . ALA A 1 88 ? 12.458 -11.705 -23.386 1.00 72.56 88 ALA A CA 1
ATOM 628 C C . ALA A 1 88 ? 13.128 -11.019 -24.585 1.00 72.56 88 ALA A C 1
ATOM 630 O O . ALA A 1 88 ? 13.422 -11.683 -25.578 1.00 72.56 88 ALA A O 1
ATOM 631 N N . ASP A 1 89 ? 13.427 -9.721 -24.485 1.00 65.62 89 ASP A N 1
ATOM 632 C CA . ASP A 1 89 ? 14.093 -8.955 -25.541 1.00 65.62 89 ASP A CA 1
ATOM 633 C C . ASP A 1 89 ? 15.606 -8.807 -25.313 1.00 65.62 89 ASP A C 1
ATOM 635 O O . ASP A 1 89 ? 16.179 -7.715 -25.307 1.00 65.62 89 ASP A O 1
ATOM 639 N N . ASN A 1 90 ? 16.284 -9.953 -25.202 1.00 55.59 90 ASN A N 1
ATOM 640 C CA . ASN A 1 90 ? 17.748 -10.067 -25.103 1.00 55.59 90 ASN A CA 1
ATOM 641 C C . ASN A 1 90 ? 18.512 -9.608 -26.371 1.00 55.59 90 ASN A C 1
ATOM 643 O O . ASN A 1 90 ? 19.702 -9.896 -26.509 1.00 55.59 90 ASN A O 1
ATOM 647 N N . THR A 1 91 ? 17.860 -8.915 -27.309 1.00 52.38 91 THR A N 1
ATOM 648 C CA . THR A 1 91 ? 18.422 -8.564 -28.626 1.00 52.38 91 THR A CA 1
ATOM 649 C C . THR A 1 91 ? 18.371 -7.076 -28.970 1.00 52.38 91 THR A C 1
ATOM 651 O O . THR A 1 91 ? 19.179 -6.654 -29.794 1.00 52.38 91 THR A O 1
ATOM 654 N N . HIS A 1 92 ? 17.514 -6.261 -28.335 1.00 51.34 92 HIS A N 1
ATOM 655 C CA . HIS A 1 92 ? 17.363 -4.840 -28.705 1.00 51.34 92 HIS A CA 1
ATOM 656 C C . HIS A 1 92 ? 17.437 -3.837 -27.548 1.00 51.34 92 HIS A C 1
ATOM 658 O O . HIS A 1 92 ? 16.972 -2.710 -27.697 1.00 51.34 92 HIS A O 1
ATOM 664 N N . GLY A 1 93 ? 18.065 -4.189 -26.420 1.00 53.66 93 GLY A N 1
ATOM 665 C CA . GLY A 1 93 ? 18.299 -3.224 -25.337 1.00 53.66 93 GLY A CA 1
ATOM 666 C C . GLY A 1 93 ? 17.000 -2.568 -24.867 1.00 53.66 93 GLY A C 1
ATOM 667 O O . GLY A 1 93 ? 16.901 -1.341 -24.832 1.00 5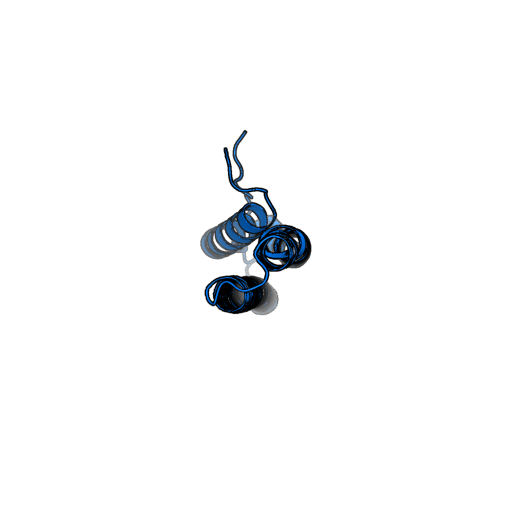3.66 93 GLY A O 1
ATOM 668 N N . MET A 1 94 ? 15.985 -3.389 -24.590 1.00 55.28 94 MET A N 1
ATOM 669 C CA . MET A 1 94 ? 14.642 -2.915 -24.285 1.00 55.28 94 MET A CA 1
ATOM 670 C C . MET A 1 94 ? 14.660 -1.999 -23.055 1.00 55.28 94 MET A C 1
ATOM 672 O O . MET A 1 94 ? 14.973 -2.417 -21.938 1.00 55.28 94 MET A O 1
ATOM 676 N N . ASN A 1 95 ? 14.323 -0.730 -23.274 1.00 63.84 95 ASN A N 1
ATOM 677 C CA . ASN A 1 95 ? 14.069 0.217 -22.200 1.00 63.84 95 ASN A CA 1
ATOM 678 C C . ASN A 1 95 ? 12.737 -0.148 -21.549 1.00 63.84 95 ASN A C 1
ATOM 680 O O . ASN A 1 95 ? 11.750 -0.355 -22.255 1.00 63.84 95 ASN A O 1
ATOM 684 N N . ILE A 1 96 ? 12.695 -0.198 -20.217 1.00 72.81 96 ILE A N 1
ATOM 685 C CA . ILE A 1 96 ? 11.406 -0.229 -19.530 1.00 72.81 96 ILE A CA 1
ATOM 686 C C . ILE A 1 96 ? 10.646 1.034 -19.939 1.00 72.81 96 ILE A C 1
ATOM 688 O O . ILE A 1 96 ? 11.191 2.137 -19.865 1.00 72.81 96 ILE A O 1
ATOM 692 N N . ASP A 1 97 ? 9.427 0.854 -20.447 1.00 77.31 97 ASP A N 1
ATOM 693 C CA . ASP A 1 97 ? 8.644 1.963 -20.973 1.00 77.31 97 ASP A CA 1
ATOM 694 C C . ASP A 1 97 ? 8.163 2.916 -19.863 1.00 77.31 97 ASP A C 1
ATOM 696 O O . ASP A 1 97 ? 8.080 2.589 -18.672 1.00 77.31 97 ASP A O 1
ATOM 700 N N . THR A 1 98 ? 7.840 4.137 -20.282 1.00 83.44 98 THR A N 1
ATOM 701 C CA . THR A 1 98 ? 7.325 5.188 -19.402 1.00 83.44 98 THR A CA 1
ATOM 702 C C . THR A 1 98 ? 5.958 4.832 -18.811 1.00 83.44 98 THR A C 1
ATOM 704 O O . THR A 1 98 ? 5.602 5.347 -17.750 1.00 83.44 98 THR A O 1
ATOM 707 N N . ASP A 1 99 ? 5.192 3.942 -19.444 1.00 86.94 99 ASP A N 1
ATOM 708 C CA . ASP A 1 99 ? 3.846 3.572 -19.000 1.00 86.94 99 ASP A CA 1
ATOM 709 C C . ASP A 1 99 ? 3.894 2.670 -17.761 1.00 86.94 99 ASP A C 1
ATOM 711 O O . ASP A 1 99 ? 3.172 2.914 -16.791 1.00 86.94 99 ASP A O 1
ATOM 715 N N . ASN A 1 100 ? 4.808 1.699 -17.729 1.00 87.62 100 ASN A N 1
ATOM 716 C CA . ASN A 1 100 ? 5.111 0.874 -16.563 1.00 87.62 100 ASN A CA 1
ATOM 717 C C . ASN A 1 100 ? 5.614 1.744 -15.409 1.00 87.62 100 ASN A C 1
ATOM 719 O O . ASN A 1 100 ? 5.111 1.642 -14.289 1.00 87.62 100 ASN A O 1
ATOM 723 N N . ALA A 1 101 ? 6.550 2.656 -15.691 1.00 89.75 101 ALA A N 1
ATOM 724 C CA . ALA A 1 101 ? 7.063 3.607 -14.706 1.00 89.75 101 ALA A CA 1
ATOM 725 C C . ALA A 1 101 ? 5.942 4.482 -14.120 1.00 89.75 101 ALA A C 1
ATOM 727 O O . ALA A 1 101 ? 5.844 4.665 -12.904 1.00 89.75 101 ALA A O 1
ATOM 728 N N . THR A 1 102 ? 5.034 4.955 -14.975 1.00 92.38 102 THR A N 1
ATOM 729 C CA . THR A 1 102 ? 3.872 5.760 -14.584 1.00 92.38 102 THR A CA 1
ATOM 730 C C . THR A 1 102 ? 2.882 4.954 -13.745 1.00 92.38 102 THR A C 1
ATOM 732 O O . THR A 1 102 ? 2.408 5.439 -12.717 1.00 92.38 102 THR A O 1
ATOM 735 N N . GLY A 1 103 ? 2.560 3.725 -14.154 1.00 91.62 103 GLY A N 1
ATOM 736 C CA . GLY A 1 103 ? 1.651 2.843 -13.423 1.00 91.62 103 GLY A CA 1
ATOM 737 C C . GLY A 1 103 ? 2.162 2.536 -12.017 1.00 91.62 103 GLY A C 1
ATOM 738 O O . GLY A 1 103 ? 1.430 2.697 -11.041 1.00 91.62 103 GLY A O 1
ATOM 739 N N . ILE A 1 104 ? 3.443 2.190 -11.902 1.00 93.38 104 ILE A N 1
ATOM 740 C CA . ILE A 1 104 ? 4.086 1.921 -10.614 1.00 93.38 104 ILE A CA 1
ATOM 741 C C . ILE A 1 104 ? 4.165 3.197 -9.768 1.00 93.38 104 ILE A C 1
ATOM 743 O O . ILE A 1 104 ? 3.828 3.148 -8.590 1.00 93.38 104 ILE A O 1
ATOM 747 N N . SER A 1 105 ? 4.514 4.349 -10.352 1.00 94.06 105 SER A N 1
ATOM 748 C CA . SER A 1 105 ? 4.530 5.639 -9.638 1.00 94.06 105 SER A CA 1
ATOM 749 C C . SER A 1 105 ? 3.164 5.972 -9.032 1.00 94.06 105 SER A C 1
ATOM 751 O O . SER A 1 105 ? 3.077 6.410 -7.885 1.00 94.06 105 SER A O 1
ATOM 753 N N . ARG A 1 106 ? 2.071 5.706 -9.761 1.00 94.50 106 ARG A N 1
ATOM 754 C CA . ARG A 1 106 ? 0.700 5.889 -9.255 1.00 94.50 106 ARG A CA 1
ATOM 755 C C . ARG A 1 106 ? 0.393 4.957 -8.085 1.00 94.50 106 ARG A C 1
ATOM 757 O O . ARG A 1 106 ? -0.180 5.412 -7.100 1.00 94.50 106 ARG A O 1
ATOM 764 N N . ILE A 1 107 ? 0.782 3.685 -8.175 1.00 95.62 107 ILE A N 1
ATOM 765 C CA . ILE A 1 107 ? 0.570 2.698 -7.104 1.00 95.62 107 ILE A CA 1
ATOM 766 C C . ILE A 1 107 ? 1.383 3.064 -5.863 1.00 95.62 107 ILE A C 1
ATOM 768 O O . ILE A 1 107 ? 0.829 3.116 -4.769 1.00 95.62 107 ILE A O 1
ATOM 772 N N . ALA A 1 108 ? 2.668 3.373 -6.032 1.00 94.62 108 ALA A N 1
ATOM 773 C CA . ALA A 1 108 ? 3.539 3.782 -4.939 1.00 94.62 108 ALA A CA 1
ATOM 774 C C . ALA A 1 108 ? 3.037 5.075 -4.282 1.00 94.62 108 ALA A C 1
ATOM 776 O O . ALA A 1 108 ? 2.971 5.147 -3.062 1.00 94.62 108 ALA A O 1
ATOM 777 N N . THR A 1 109 ? 2.586 6.055 -5.072 1.00 94.88 109 THR A N 1
ATOM 778 C CA . THR A 1 109 ? 1.969 7.284 -4.549 1.00 94.88 109 THR A CA 1
ATOM 779 C C . THR A 1 109 ? 0.692 6.988 -3.764 1.00 94.88 109 THR A C 1
ATOM 781 O O . THR A 1 109 ? 0.500 7.539 -2.685 1.00 94.88 109 THR A O 1
ATOM 784 N N . ALA A 1 110 ? -0.180 6.111 -4.272 1.00 94.00 110 ALA A N 1
ATOM 785 C CA . ALA A 1 110 ? -1.411 5.742 -3.579 1.00 94.00 110 ALA A CA 1
ATOM 786 C C . ALA A 1 110 ? -1.126 5.039 -2.243 1.00 94.00 110 ALA A C 1
ATOM 788 O O . ALA A 1 110 ? -1.740 5.372 -1.234 1.00 94.00 110 ALA A O 1
ATOM 789 N N . LEU A 1 111 ? -0.174 4.102 -2.222 1.00 94.75 111 LEU A N 1
ATOM 790 C CA . LEU A 1 111 ? 0.256 3.419 -1.000 1.00 94.75 111 LEU A CA 1
ATOM 791 C C . LEU A 1 111 ? 0.900 4.390 -0.002 1.00 94.75 111 LEU A C 1
ATOM 793 O O . LEU A 1 111 ? 0.520 4.387 1.166 1.00 94.75 111 LEU A O 1
ATOM 797 N N . ASN A 1 112 ? 1.795 5.265 -0.468 1.00 93.44 112 ASN A N 1
ATOM 798 C CA . ASN A 1 112 ? 2.430 6.293 0.357 1.00 93.44 112 ASN A CA 1
ATOM 799 C C . ASN A 1 112 ? 1.384 7.228 0.993 1.00 93.44 112 ASN A C 1
ATOM 801 O O . ASN A 1 112 ? 1.424 7.475 2.196 1.00 93.44 112 ASN A O 1
ATOM 805 N N . GLY A 1 113 ? 0.387 7.674 0.221 1.00 90.94 113 GLY A N 1
ATOM 806 C CA . GLY A 1 113 ? -0.709 8.495 0.742 1.00 90.94 113 GLY A CA 1
ATOM 807 C C . GLY A 1 113 ? -1.545 7.778 1.812 1.00 90.94 113 GLY A C 1
ATOM 808 O O . GLY A 1 113 ? -1.942 8.393 2.796 1.00 90.94 113 GLY A O 1
ATOM 809 N N . LEU A 1 114 ? -1.767 6.464 1.676 1.00 90.25 114 LEU A N 1
ATOM 810 C CA . LEU A 1 114 ? -2.459 5.653 2.692 1.00 90.25 114 LEU A CA 1
ATOM 811 C C . LEU A 1 114 ? -1.623 5.432 3.964 1.00 90.25 114 LEU A C 1
ATOM 813 O O . LEU A 1 114 ? -2.185 5.198 5.032 1.00 90.25 114 LEU A O 1
ATOM 817 N N . GLY A 1 115 ? -0.293 5.493 3.861 1.00 86.81 115 GLY A N 1
ATOM 818 C CA . GLY A 1 115 ? 0.632 5.459 4.998 1.00 86.81 115 GLY A CA 1
ATOM 819 C C . GLY A 1 115 ? 0.685 6.749 5.801 1.00 86.81 115 GLY A C 1
ATOM 820 O O . GLY A 1 115 ? 1.273 6.771 6.885 1.00 86.81 115 GLY A O 1
ATOM 821 N N . LYS A 1 116 ? 0.066 7.820 5.304 1.00 84.19 116 LYS A N 1
ATOM 822 C CA . LYS A 1 116 ? 0.115 9.131 5.938 1.00 84.19 116 LYS A CA 1
ATOM 823 C C . LYS A 1 116 ? -1.142 9.426 6.747 1.00 84.19 116 LYS A C 1
ATOM 825 O O . LYS A 1 116 ? -2.227 8.935 6.432 1.00 84.19 116 LYS A O 1
ATOM 830 N N . PRO A 1 117 ? -1.014 10.229 7.818 1.00 70.94 117 PRO A N 1
ATOM 831 C CA . PRO A 1 117 ? -2.184 10.731 8.514 1.00 70.94 117 PRO A CA 1
ATOM 832 C C . PRO A 1 117 ? -3.040 11.560 7.545 1.00 70.94 117 PRO A C 1
ATOM 834 O O . PRO A 1 117 ? -2.474 12.271 6.712 1.00 70.94 117 PRO A O 1
ATOM 837 N N . PRO A 1 118 ? -4.377 11.527 7.667 1.00 62.78 118 PRO A N 1
ATOM 838 C CA . PRO A 1 118 ? -5.235 12.425 6.903 1.00 62.78 118 PRO A CA 1
ATOM 839 C C . PRO A 1 118 ? -4.851 13.885 7.190 1.00 62.78 118 PRO A C 1
ATOM 841 O O . PRO A 1 118 ? -4.652 14.257 8.350 1.00 62.78 118 PRO A O 1
ATOM 844 N N . GLU A 1 119 ? -4.717 14.692 6.134 1.00 61.31 119 GLU A N 1
ATOM 845 C CA . GLU A 1 119 ? -4.428 16.124 6.261 1.00 61.31 119 GLU A CA 1
ATOM 846 C C . GLU A 1 119 ? -5.552 16.819 7.055 1.00 61.31 119 GLU A C 1
ATOM 848 O O . GLU A 1 119 ? -6.733 16.511 6.866 1.00 61.31 119 GLU A O 1
ATOM 853 N N . GLN A 1 120 ? -5.164 17.693 7.992 1.00 44.03 120 GLN A N 1
ATOM 854 C CA . GLN A 1 120 ? -6.071 18.431 8.885 1.00 44.03 120 GLN A CA 1
ATOM 855 C C . GLN A 1 120 ? -6.720 19.631 8.199 1.00 44.03 120 GLN A C 1
ATOM 857 O O . GLN A 1 120 ? -5.999 20.348 7.470 1.00 44.03 120 GLN A O 1
#

Foldseek 3Di:
DDLFFAFDQQCLLVLLVLLVVLLVLLLVQLPVVLVVLQVVLVVVPPDPCSVVSNVVSVVVSVVSNVVSVVLSVVSVVLSVVLVVVCVVCPDDNDGRDVVSSVSSRVSSSVSSVSSDDPDD

Radius of gyration: 19.22 Å; chains: 1; bounding box: 45×31×57 Å

Secondary structure (DSSP, 8-state):
--------GGGGGGHHHHHHHHHHHHHHHHHHHHHTHHHHHHTTTT-THHHHHHHHHHHHHHHHHHHHHHHHHHHHHHHHHHHHHHHH-TTTT-PPPHHHHHHHHHHHHHHHHHTSPPP-

pLDDT: mean 84.62, std 12.0, range [39.5, 97.38]

=== Feature glossary ===
The record interleaves many kinds of information about one protein. Here is each kind framed as the question it answers.

Q: What does the local fold look like, residue by residue?
A: The Foldseek 3Di string encodes local tertiary geometry as a 20-letter alphabet — one character per residue — derived from the relative positions of nearby Cα atoms. Unlike the amino-acid sequence, 3Di is a direct function of the 3D structure, so two proteins with the same fold have similar 3Di strings even at low sequence identity.

Q: Which residues are in helices, strands, or loops?
A: The SS8 string is DSSP's per-residue secondary-structure call. α-helix (H) means an i→i+4 H-bond ladder; β-strand (E) means the residue participates in a β-sheet; 3₁₀ (G) and π (I) are tighter and wider helices; T/S are turns/bends; '-' is loop.

Q: How big and how compact is the whole molecule?
A: Radius of gyration (Rg) is the root-mean-square distance of Cα atoms from their centroid — a single number for overall size and compactness. A globular domain of N residues has Rg ≈ 2.2·N^0.38 Å; an extended or disordered chain has a much larger Rg. The Cα contact count is the number of residue pairs whose Cα atoms are within 8 Å and are more than four positions apart in sequence — a standard proxy for tertiary packing density. The bounding box is the smallest axis-aligned box enclosing all Cα atoms.

Q: Where is each backbone atom in 3D?
A: Structure coordinates are given as an mmCIF _atom_site loop: one row per atom with element, residue name, chain id, sequence number, and x/y/z position in Å. Only the four main-chain atoms per residue are included here; side chains are omitted to keep the record compact.

Q: What is the amino-acid chain?
A: Primary structure: the covalent order of the twenty standard amino acids along the backbone. Two proteins with the same sequence will (almost always) fold to the same structure; two with 30% identity often share a fold but not the details.

Q: What if only a Cα trace is available?
A: Three-state secondary structure (P-SEA) collapses the eight DSSP classes into helix (a), strand (b), and coil (c). P-SEA assigns these from Cα geometry alone — distances and angles — without requiring backbone oxygens, so it works on any Cα trace.

Q: What family and function is it annotated with?
A: Database cross-references. InterPro integrates a dozen domain/family signature databases into unified entries with residue-range hits. GO terms attach function/process/location labels with evidence codes. CATH codes position the fold in a four-level structural taxonomy. Organism is the NCBI-taxonomy species name.

Q: How confident is the AlphaFold model at each residue?
A: pLDDT is the predicted lDDT-Cα score: AlphaFold's confidence that the local environment of each residue (all inter-atomic distances within 15 Å) is correctly placed. It is a per-residue number between 0 and 100, with higher meaning more reliable.

Q: How mobile is each atom in the crystal?
A: B-factor (Debye–Waller factor) reflects atomic displacement in the crystal lattice. It is an experimental observable (units Å²), not a prediction; low values mean the atom is pinned down, high values mean it moves or is heterogeneous across the crystal.

Q: Which residues are buried vs exposed?
A: SASA measures how much of the protein is reachable by solvent. It is computed by rolling a water-sized probe over the atomic surface and summing the exposed area (Å²). Per-residue SASA distinguishes core (buried, low SASA) from surface (exposed, high SASA) residues; total SASA is a whole-molecule size measure.

Q: What do the diagnostic plots show?
A: Plot images: a contact map (which residues are close in 3D, as an N×N binary image), a Ramachandran scatter (backbone torsion angles, revealing secondary-structure composition at a glance), and — for AlphaFold structures — a PAE heatmap (pairwise prediction confidence).

Q: What known structures does this most resemble?
A: The Foldseek neighbor list gives the closest experimentally determined structures in the PDB, ranked by structural alignment. TM-score near 1 means near-identical fold; near 0.3 means only rough topology match. This is how one finds what a novel AlphaFold prediction most resembles in the solved-structure universe.

Q: Are the domains correctly placed relative to each other?
A: Predicted aligned error is AlphaFold's pairwise confidence. Unlike pLDDT (per-residue), PAE is per-residue-pair and captures whether two parts of the structure are correctly placed relative to each other. Units are ångströms of expected positional error.

Q: What do the rendered images show?
A: Structure images are PyMOL renders from six orthogonal camera directions. Cartoon representation draws helices as coils and strands as arrows; sticks shows the backbone as bonds; surface shows the solvent-excluded envelope. Rainbow coloring maps sequence position to hue (blue→red, N→C); chain coloring assigns a distinct color per polypeptide.

Q: What are the backbone torsion angles?
A: φ (phi) and ψ (psi) are the two rotatable backbone dihedrals per residue: φ is the C(i-1)–N–Cα–C torsion, ψ is the N–Cα–C–N(i+1) torsion, both in degrees on (−180°, 180°]. α-helical residues cluster near (−60°, −45°); β-strand residues near (−120°, +130°). A Ramachandran plot is simply a scatter of (φ, ψ) for every residue.